Protein AF-A0A9E3TVI1-F1 (afdb_monomer)

pLDDT: mean 82.44, std 18.3, range [37.31, 95.5]

Foldseek 3Di:
DPPPPLVVQLVVVLVVLQVQLQVLLPDPDPVVSLVSLVVSLVVLVVCCVVVSYDPVSSVSSCVSSVSNDDPPPPPPPPPPPDD

Mean predicted aligned error: 8.34 Å

Radius of gyration: 14.4 Å; Cα contacts (8 Å, |Δi|>4): 51; chains: 1; bounding box: 41×19×45 Å

Nearest PDB structures (foldseek):
  2odm-assembly1_A  TM=8.131E-01  e=2.839E-01  Staphylococcus aureus subsp. aureus MW2
  8cwo-assembly1_T  TM=6.196E-01  e=1.870E+00  Cutibacterium acnes
  7y7f-assembly1_T  TM=6.051E-01  e=2.219E+00  Escherichia coli
  7boe-assembly1_T  TM=6.005E-01  e=2.634E+00  Escherichia coli K-12

Sequence (83 aa):
MSSNLASALRQRQFQSLASDAELIRGWQDASQRTAQAELLIREAMYRFAIGRITYAEQTEIFTILNFAMPSDSYISPDSREAH

Structure (mmCIF, N/CA/C/O backbone):
data_AF-A0A9E3TVI1-F1
#
_entry.id   AF-A0A9E3TVI1-F1
#
loop_
_atom_site.group_PDB
_atom_site.id
_atom_site.type_symbol
_atom_site.label_atom_id
_atom_site.label_alt_id
_atom_site.label_comp_id
_atom_site.label_asym_id
_atom_site.label_entity_id
_atom_site.label_seq_id
_atom_site.pdbx_PDB_ins_code
_atom_site.Cartn_x
_atom_site.Cartn_y
_atom_site.Cartn_z
_atom_si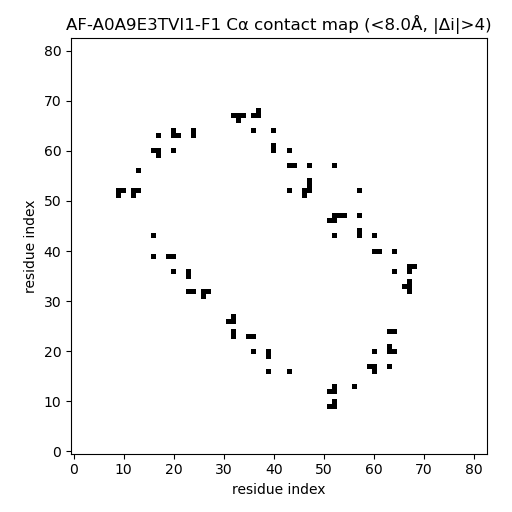te.occupancy
_atom_site.B_iso_or_equiv
_atom_site.auth_seq_id
_atom_site.auth_comp_id
_atom_site.auth_asym_id
_atom_site.auth_atom_id
_atom_site.pdbx_PDB_model_num
ATOM 1 N N . MET A 1 1 ? -24.958 5.721 16.601 1.00 45.47 1 MET A N 1
ATOM 2 C CA . MET A 1 1 ? -2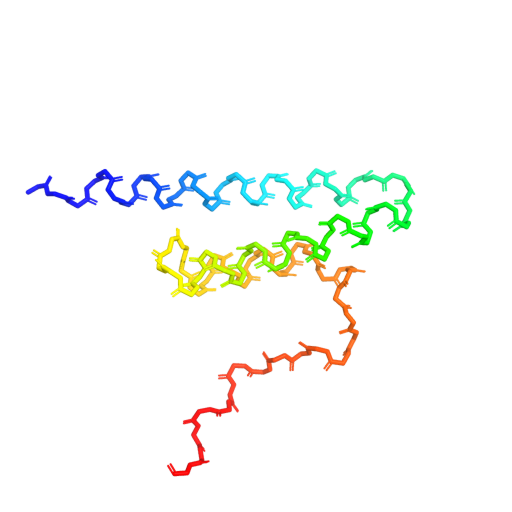4.830 5.194 15.220 1.00 45.47 1 MET A CA 1
ATOM 3 C C . MET A 1 1 ? -23.700 5.891 14.450 1.00 45.47 1 MET A C 1
ATOM 5 O O . MET A 1 1 ? -23.852 6.252 13.293 1.00 45.47 1 MET A O 1
ATOM 9 N N . SER A 1 2 ? -22.535 6.060 15.075 1.00 49.22 2 SER A N 1
ATOM 10 C CA . SER A 1 2 ? -21.377 6.778 14.509 1.00 49.22 2 SER A CA 1
ATOM 11 C C . SER A 1 2 ? -20.355 5.826 13.866 1.00 49.22 2 SER A C 1
ATOM 13 O O . SER A 1 2 ? -19.337 6.256 13.335 1.00 49.22 2 SER A O 1
ATOM 15 N N . SER A 1 3 ? -20.638 4.521 13.905 1.00 57.25 3 SER A N 1
ATOM 16 C CA . SER A 1 3 ? -19.738 3.421 13.546 1.00 57.25 3 SER A CA 1
ATOM 17 C C . SER A 1 3 ? -19.534 3.229 12.037 1.00 57.25 3 SER A C 1
ATOM 19 O O . SER A 1 3 ? -18.718 2.399 11.642 1.00 57.25 3 SER A O 1
ATOM 21 N N . ASN A 1 4 ? -20.269 3.961 11.190 1.00 77.56 4 ASN A N 1
ATOM 22 C C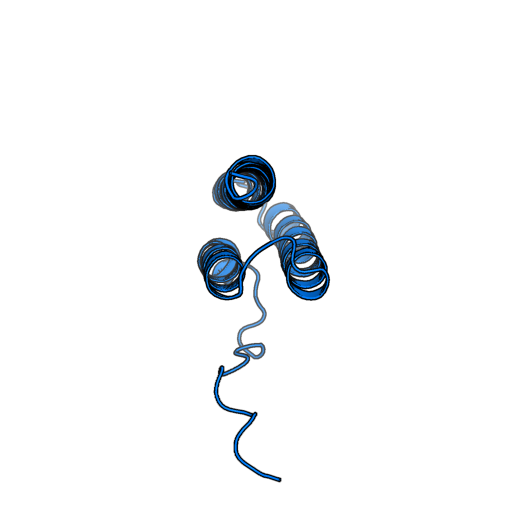A . ASN A 1 4 ? -20.373 3.635 9.766 1.00 77.56 4 ASN A CA 1
ATOM 23 C C . ASN A 1 4 ? -19.439 4.471 8.870 1.00 77.56 4 ASN A C 1
ATOM 25 O O . ASN A 1 4 ? -18.744 3.918 8.027 1.00 77.56 4 ASN A O 1
ATOM 29 N N . LEU A 1 5 ? -19.327 5.790 9.088 1.00 86.06 5 LEU A N 1
ATOM 30 C CA . LEU A 1 5 ? -18.521 6.648 8.205 1.00 86.06 5 LEU A CA 1
ATOM 31 C C . LEU A 1 5 ? -17.012 6.445 8.391 1.00 86.06 5 LEU A C 1
ATOM 33 O O . LEU A 1 5 ? -16.289 6.300 7.411 1.00 86.06 5 LEU A O 1
ATOM 37 N N . ALA A 1 6 ? -16.528 6.415 9.635 1.00 86.00 6 ALA A N 1
ATOM 38 C CA . ALA A 1 6 ? -15.101 6.231 9.906 1.00 86.00 6 ALA A CA 1
ATOM 39 C C . ALA A 1 6 ? -14.600 4.876 9.380 1.00 86.00 6 ALA A C 1
ATOM 41 O O . ALA A 1 6 ? -13.536 4.799 8.769 1.00 86.00 6 ALA A O 1
ATOM 42 N N . SER A 1 7 ? -15.403 3.825 9.559 1.00 86.19 7 SER A N 1
ATOM 43 C CA . SER A 1 7 ? -15.109 2.489 9.041 1.00 86.19 7 SER A CA 1
ATOM 44 C C . SER A 1 7 ? -15.157 2.443 7.514 1.00 86.19 7 SER A C 1
ATOM 46 O O . SER A 1 7 ? -14.241 1.901 6.909 1.00 86.19 7 SER A O 1
ATOM 48 N N . ALA A 1 8 ? -16.153 3.071 6.878 1.00 89.81 8 ALA A N 1
ATOM 49 C CA . ALA A 1 8 ? -16.232 3.150 5.418 1.00 89.81 8 ALA A CA 1
ATOM 50 C C . ALA A 1 8 ? -15.057 3.934 4.807 1.00 89.81 8 ALA A C 1
ATOM 52 O O . ALA A 1 8 ? -14.510 3.536 3.780 1.00 89.81 8 ALA A O 1
ATOM 53 N N . LEU A 1 9 ? -14.628 5.027 5.448 1.00 90.75 9 LEU A N 1
ATOM 54 C CA . LEU A 1 9 ? -13.458 5.794 5.017 1.00 90.75 9 LEU A CA 1
ATOM 55 C C . LEU A 1 9 ? -12.170 4.979 5.146 1.00 90.75 9 LEU A C 1
ATOM 57 O O . LEU A 1 9 ? -11.354 5.018 4.229 1.00 90.75 9 LEU A O 1
ATOM 61 N N . ARG A 1 10 ? -12.005 4.226 6.240 1.00 91.62 10 ARG A N 1
ATOM 62 C CA . ARG A 1 10 ? -10.876 3.301 6.421 1.00 91.62 10 ARG A CA 1
ATOM 63 C C . ARG A 1 10 ? -10.861 2.238 5.325 1.00 91.62 10 ARG A C 1
ATOM 65 O O . ARG A 1 10 ? -9.868 2.112 4.618 1.00 91.62 10 ARG A O 1
ATOM 72 N N . GLN A 1 11 ? -11.997 1.570 5.114 1.00 92.50 11 GLN A N 1
ATOM 73 C CA . GLN A 1 11 ? -12.144 0.532 4.095 1.00 92.50 11 GLN A CA 1
ATOM 74 C C . GLN A 1 11 ? -11.791 1.061 2.703 1.00 92.50 11 GLN A C 1
ATOM 76 O O . GLN A 1 11 ? -11.061 0.418 1.958 1.00 92.50 11 GLN A O 1
ATOM 81 N N . ARG A 1 12 ? -12.264 2.265 2.360 1.00 93.50 12 ARG A N 1
ATOM 82 C CA . ARG A 1 12 ? -11.941 2.915 1.085 1.00 93.50 12 ARG A CA 1
ATOM 83 C C . ARG A 1 12 ? -10.447 3.218 0.954 1.00 93.50 12 ARG A C 1
ATOM 85 O O . ARG A 1 12 ? -9.888 3.080 -0.129 1.00 93.50 12 ARG A O 1
ATOM 92 N N . GLN A 1 13 ? -9.802 3.656 2.034 1.00 91.88 13 GLN A N 1
ATOM 93 C CA . GLN A 1 13 ? -8.368 3.947 2.037 1.00 91.88 13 GLN A CA 1
ATOM 94 C C . GLN A 1 13 ? -7.531 2.687 1.843 1.00 91.88 13 GLN A C 1
ATOM 96 O O . GLN A 1 13 ? -6.581 2.727 1.063 1.00 91.88 13 GLN A O 1
ATOM 101 N N . PHE A 1 14 ? -7.908 1.592 2.501 1.00 93.81 14 PHE A N 1
ATOM 102 C CA . PHE A 1 14 ? -7.308 0.283 2.281 1.00 93.81 14 PHE A CA 1
ATOM 103 C C . PHE A 1 14 ? -7.514 -0.198 0.837 1.00 93.81 14 PHE A C 1
ATOM 105 O O . PHE A 1 14 ? -6.541 -0.504 0.158 1.00 93.81 14 PHE A O 1
ATOM 112 N N . GLN A 1 15 ? -8.750 -0.172 0.327 1.00 95.25 15 GLN A N 1
ATOM 113 C CA . GLN A 1 15 ? -9.064 -0.600 -1.043 1.00 95.25 15 GLN A CA 1
ATOM 114 C C . GLN A 1 15 ? -8.275 0.170 -2.105 1.00 95.25 15 GLN A C 1
ATOM 116 O O . GLN A 1 15 ? -7.848 -0.425 -3.092 1.00 95.25 15 GLN A O 1
ATOM 121 N N . SER A 1 16 ? -8.066 1.475 -1.906 1.00 94.75 16 SER A N 1
ATOM 122 C CA . SER A 1 16 ? -7.232 2.285 -2.799 1.00 94.75 16 SER A CA 1
ATOM 123 C C . SER A 1 16 ? -5.796 1.761 -2.835 1.00 94.75 16 SER A C 1
ATOM 125 O O . SER A 1 16 ? -5.296 1.461 -3.909 1.00 94.75 16 S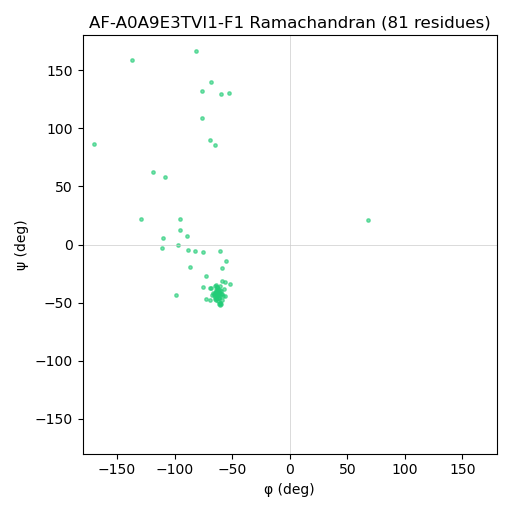ER A O 1
ATOM 127 N N . LEU A 1 17 ? -5.168 1.575 -1.669 1.00 93.75 17 LEU A N 1
ATOM 128 C CA . LEU A 1 17 ? -3.784 1.089 -1.579 1.00 93.75 17 LEU A CA 1
ATOM 129 C C . LEU A 1 17 ? -3.626 -0.320 -2.143 1.00 93.75 17 LEU A C 1
ATOM 131 O O . LEU A 1 17 ? -2.654 -0.595 -2.836 1.00 93.75 17 LEU A O 1
ATOM 135 N N . ALA A 1 18 ? -4.577 -1.208 -1.848 1.00 94.06 18 ALA A N 1
ATOM 136 C CA . ALA A 1 18 ? -4.573 -2.569 -2.367 1.00 94.06 18 ALA A CA 1
ATOM 137 C C . ALA A 1 18 ? -4.695 -2.574 -3.899 1.00 94.06 18 ALA A C 1
ATOM 139 O O . ALA A 1 18 ? -3.970 -3.300 -4.574 1.00 94.06 18 ALA A O 1
ATOM 140 N N . SER A 1 19 ? -5.556 -1.714 -4.454 1.00 95.06 19 SER A N 1
ATOM 141 C CA . SER A 1 19 ? -5.702 -1.564 -5.907 1.00 95.06 19 SER A CA 1
ATOM 142 C C . SER A 1 19 ? -4.423 -1.036 -6.556 1.00 95.06 19 SER A C 1
ATOM 144 O O . SER A 1 19 ? -3.999 -1.566 -7.580 1.00 95.06 19 SER A O 1
ATOM 146 N N . ASP A 1 20 ? -3.782 -0.035 -5.947 1.00 93.88 20 A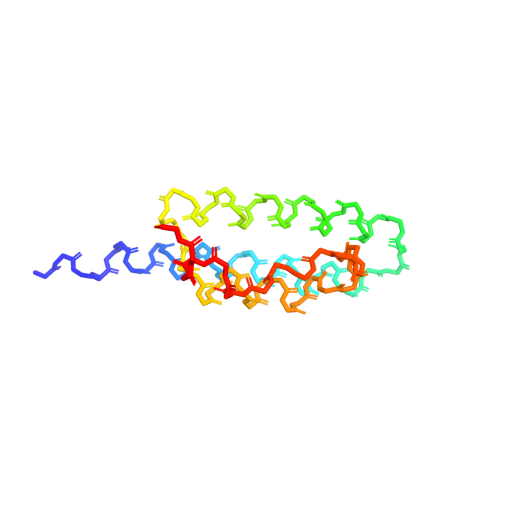SP A N 1
ATOM 147 C CA . ASP A 1 20 ? -2.515 0.513 -6.439 1.00 93.88 20 ASP A CA 1
ATOM 148 C C . ASP A 1 20 ? -1.397 -0.544 -6.386 1.00 93.88 20 ASP A C 1
ATOM 150 O O . ASP A 1 20 ? -0.630 -0.687 -7.340 1.00 93.88 20 ASP A O 1
ATOM 154 N N . ALA A 1 21 ? -1.343 -1.339 -5.312 1.00 93.25 21 ALA A N 1
ATOM 155 C CA . ALA A 1 21 ? -0.381 -2.426 -5.144 1.00 93.25 21 ALA A CA 1
ATOM 156 C C . ALA A 1 21 ? -0.550 -3.538 -6.195 1.00 93.25 21 ALA A C 1
ATOM 158 O O . ALA A 1 21 ? 0.436 -3.990 -6.783 1.00 93.25 21 ALA A O 1
ATOM 159 N N . GLU A 1 22 ? -1.788 -3.954 -6.478 1.00 92.81 22 GLU A N 1
ATOM 160 C CA . GLU A 1 22 ? -2.075 -4.947 -7.523 1.00 92.81 22 GLU A CA 1
ATOM 161 C C . GLU A 1 22 ? -1.792 -4.402 -8.928 1.00 92.81 22 GLU A C 1
ATOM 163 O O . GLU A 1 22 ? -1.266 -5.116 -9.784 1.00 92.81 22 GLU A O 1
ATOM 168 N N . LEU A 1 23 ? -2.077 -3.120 -9.173 1.00 94.00 23 LEU A N 1
ATOM 169 C CA . LEU A 1 23 ? -1.815 -2.488 -10.462 1.00 94.00 23 LEU A CA 1
ATOM 170 C C . LEU A 1 23 ? -0.322 -2.508 -10.801 1.00 94.00 23 LEU A C 1
ATOM 172 O O . LEU A 1 23 ? 0.055 -2.875 -11.918 1.00 94.00 23 LEU A O 1
ATOM 176 N N . ILE A 1 24 ? 0.538 -2.155 -9.844 1.00 92.62 24 ILE A N 1
ATOM 177 C CA . ILE A 1 24 ? 1.980 -2.095 -10.099 1.00 92.62 24 ILE A CA 1
ATOM 178 C C . ILE A 1 24 ? 2.602 -3.485 -10.235 1.00 92.62 24 ILE A C 1
ATOM 180 O O . ILE A 1 24 ? 3.573 -3.653 -10.972 1.00 92.62 24 ILE A O 1
ATOM 184 N N . ARG A 1 25 ? 2.019 -4.512 -9.602 1.00 86.31 25 ARG A N 1
ATOM 185 C CA . ARG A 1 25 ? 2.461 -5.909 -9.734 1.00 86.31 25 ARG A CA 1
ATOM 186 C C . ARG A 1 25 ? 2.471 -6.373 -11.194 1.00 86.31 25 ARG A C 1
ATOM 188 O O . ARG A 1 25 ? 3.330 -7.168 -11.572 1.00 86.31 25 ARG A O 1
ATOM 195 N N . GLY A 1 26 ? 1.554 -5.853 -12.012 1.00 87.69 26 GLY A N 1
ATOM 196 C CA . GLY A 1 26 ? 1.448 -6.157 -13.441 1.00 87.69 26 GLY A CA 1
ATOM 197 C C . GLY A 1 26 ? 2.383 -5.361 -14.360 1.00 87.69 26 GLY A C 1
ATOM 198 O O . GLY A 1 26 ? 2.414 -5.629 -15.561 1.00 87.69 26 GLY A O 1
ATOM 199 N N . TRP A 1 27 ? 3.135 -4.379 -13.853 1.00 91.06 27 TRP A N 1
ATOM 200 C CA . TRP A 1 27 ? 4.008 -3.547 -14.690 1.00 91.06 27 TRP A CA 1
ATOM 201 C C . TRP A 1 27 ? 5.177 -4.351 -15.258 1.00 91.06 27 TRP A C 1
ATOM 203 O O . TRP A 1 27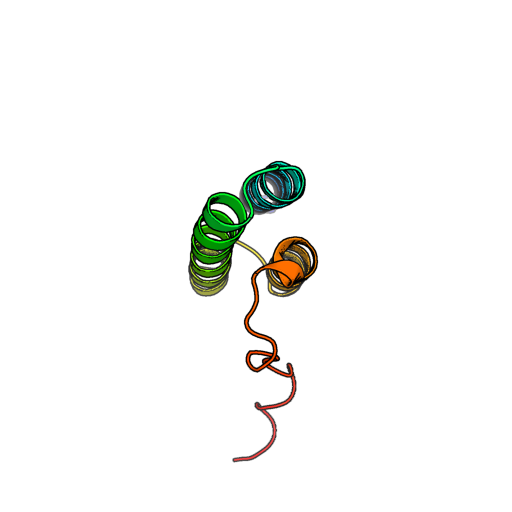 ? 5.769 -5.167 -14.556 1.00 91.06 27 TRP A O 1
ATOM 213 N N . GLN A 1 28 ? 5.539 -4.110 -16.522 1.00 89.88 28 GLN A N 1
ATOM 214 C CA . GLN A 1 28 ? 6.631 -4.830 -17.192 1.00 89.88 28 GLN A CA 1
ATOM 215 C C . GLN A 1 28 ? 8.019 -4.361 -16.738 1.00 89.88 28 GLN A C 1
ATOM 217 O O . GLN A 1 28 ? 8.934 -5.174 -16.609 1.00 89.88 28 GLN A O 1
ATOM 222 N N . ASP A 1 29 ? 8.174 -3.063 -16.472 1.00 92.88 29 ASP A N 1
ATOM 223 C CA . ASP A 1 29 ? 9.436 -2.479 -16.025 1.00 92.88 29 ASP A CA 1
ATOM 224 C C . ASP A 1 29 ? 9.674 -2.800 -14.543 1.00 92.88 29 ASP A C 1
ATOM 226 O O . ASP A 1 29 ? 8.998 -2.280 -13.653 1.00 92.88 29 ASP A O 1
ATOM 230 N N . ALA A 1 30 ? 10.649 -3.673 -14.285 1.00 87.62 30 ALA A N 1
ATOM 231 C CA . ALA A 1 30 ? 10.998 -4.104 -12.938 1.00 87.62 30 ALA A CA 1
ATOM 232 C C . ALA A 1 30 ? 11.532 -2.960 -12.063 1.00 87.62 30 ALA A C 1
ATOM 234 O O . ALA A 1 30 ? 11.238 -2.934 -10.872 1.00 87.62 30 ALA A O 1
ATOM 235 N N . SER A 1 31 ? 12.276 -2.010 -12.636 1.00 88.88 31 SER A N 1
ATOM 236 C CA . SER A 1 31 ? 12.847 -0.885 -11.890 1.00 88.88 31 SER A CA 1
ATOM 237 C C . SER A 1 31 ? 11.746 0.069 -11.432 1.00 88.88 31 SER A C 1
ATOM 239 O O . SER A 1 31 ? 11.648 0.395 -10.248 1.00 88.88 31 SER A O 1
ATOM 241 N N . GLN A 1 32 ? 10.848 0.438 -12.352 1.00 91.56 32 GLN A N 1
ATOM 242 C CA . GLN A 1 32 ? 9.695 1.284 -12.030 1.00 91.56 32 GLN A CA 1
ATOM 243 C C . GLN A 1 32 ? 8.757 0.603 -11.033 1.00 91.56 32 GLN A C 1
ATOM 245 O O . GLN A 1 32 ? 8.291 1.237 -10.088 1.00 91.56 32 GLN A O 1
ATOM 250 N N . ARG A 1 33 ? 8.515 -0.701 -11.211 1.00 92.44 33 ARG A N 1
ATOM 251 C CA . ARG A 1 33 ? 7.677 -1.494 -10.310 1.00 92.44 33 ARG A CA 1
ATOM 252 C C . ARG A 1 33 ? 8.239 -1.529 -8.887 1.00 92.44 33 ARG A C 1
ATOM 254 O O . ARG A 1 33 ? 7.482 -1.314 -7.945 1.00 92.44 33 ARG A O 1
ATOM 261 N N . THR A 1 34 ? 9.540 -1.763 -8.719 1.00 90.31 34 THR A N 1
ATOM 262 C CA . THR A 1 34 ? 10.181 -1.771 -7.394 1.00 90.31 34 THR A CA 1
ATOM 263 C C . THR A 1 34 ? 10.145 -0.390 -6.746 1.00 90.31 34 THR A C 1
ATOM 265 O O . THR A 1 34 ? 9.707 -0.272 -5.605 1.00 90.31 34 THR A O 1
ATOM 268 N N . ALA A 1 35 ? 10.507 0.668 -7.480 1.00 91.62 35 ALA A N 1
ATOM 269 C CA . ALA A 1 35 ? 10.469 2.033 -6.954 1.00 91.62 35 ALA A CA 1
ATOM 270 C C . ALA A 1 35 ? 9.056 2.436 -6.495 1.00 91.62 35 ALA A C 1
ATOM 272 O O . ALA A 1 35 ? 8.881 3.016 -5.423 1.00 91.62 35 ALA A O 1
ATOM 273 N N . GLN A 1 36 ? 8.029 2.085 -7.274 1.00 95.25 36 GLN A N 1
ATOM 274 C CA . GLN A 1 36 ? 6.645 2.382 -6.918 1.00 95.25 36 GLN A CA 1
ATOM 275 C C . GLN A 1 36 ? 6.160 1.553 -5.722 1.00 95.25 36 GLN A C 1
ATOM 277 O O . GLN A 1 36 ? 5.440 2.062 -4.863 1.00 95.25 36 GLN A O 1
ATOM 282 N N . ALA A 1 37 ? 6.577 0.292 -5.628 1.00 93.69 37 ALA A N 1
ATOM 283 C CA . ALA A 1 37 ? 6.251 -0.553 -4.488 1.00 93.69 37 ALA A CA 1
ATOM 284 C C . ALA A 1 37 ? 6.871 -0.032 -3.184 1.00 93.69 37 ALA A C 1
ATOM 286 O O . ALA A 1 37 ? 6.192 -0.014 -2.161 1.00 93.69 37 ALA A O 1
ATOM 287 N N . GLU A 1 38 ? 8.109 0.471 -3.210 1.00 92.06 38 GLU A N 1
ATOM 288 C CA . GLU A 1 38 ? 8.726 1.115 -2.043 1.00 92.06 38 GLU A CA 1
ATOM 289 C C . GLU A 1 38 ? 7.923 2.330 -1.556 1.00 92.06 38 GLU A C 1
ATOM 291 O O . GLU A 1 38 ? 7.763 2.529 -0.347 1.00 92.06 38 GLU A O 1
ATOM 296 N N . LEU A 1 39 ? 7.388 3.136 -2.480 1.00 94.38 39 LEU A N 1
ATOM 297 C CA . LEU A 1 39 ? 6.523 4.268 -2.139 1.00 94.38 39 LEU A CA 1
ATOM 298 C C . LEU A 1 39 ? 5.228 3.798 -1.465 1.00 94.38 39 LEU A C 1
ATOM 300 O O . LEU A 1 39 ? 4.866 4.329 -0.413 1.00 94.38 39 LEU A O 1
ATOM 304 N N . LEU A 1 40 ? 4.575 2.770 -2.014 1.00 94.75 40 LEU A N 1
ATOM 305 C CA . LEU A 1 40 ? 3.351 2.202 -1.440 1.00 94.75 40 LEU A CA 1
ATOM 306 C C . LEU A 1 40 ? 3.590 1.552 -0.070 1.00 94.75 40 LEU A C 1
ATOM 308 O O . LEU A 1 40 ? 2.751 1.682 0.822 1.00 94.75 40 LEU A O 1
ATOM 312 N N . ILE A 1 41 ? 4.746 0.914 0.143 1.00 92.62 41 ILE A N 1
ATOM 313 C CA . ILE A 1 41 ? 5.145 0.378 1.453 1.00 92.62 41 ILE A CA 1
ATOM 314 C C . ILE A 1 41 ? 5.234 1.510 2.482 1.00 92.62 41 ILE A C 1
ATOM 316 O O . ILE A 1 41 ? 4.624 1.423 3.551 1.00 92.62 41 ILE A O 1
ATOM 320 N N . ARG A 1 42 ? 5.945 2.601 2.160 1.00 93.75 42 ARG A N 1
ATOM 321 C CA . ARG A 1 42 ? 6.063 3.769 3.054 1.00 93.75 42 ARG A CA 1
ATOM 322 C C . ARG A 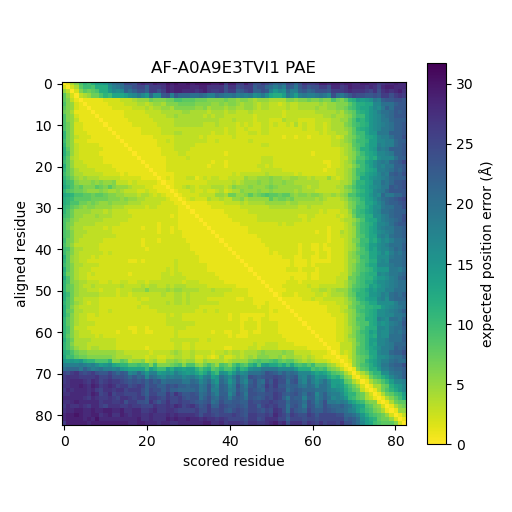1 42 ? 4.703 4.395 3.343 1.00 93.75 42 ARG A C 1
ATOM 324 O O . ARG A 1 42 ? 4.431 4.784 4.478 1.00 93.75 42 ARG A O 1
ATOM 331 N N . GLU A 1 43 ? 3.838 4.466 2.339 1.00 95.50 43 GLU A N 1
ATOM 332 C CA . GLU A 1 43 ? 2.488 4.989 2.498 1.00 95.50 43 GLU A CA 1
ATOM 333 C C . GLU A 1 43 ? 1.622 4.104 3.407 1.00 95.50 43 GLU A C 1
ATOM 335 O O . GLU A 1 43 ? 0.948 4.623 4.302 1.00 95.50 43 GLU A O 1
AT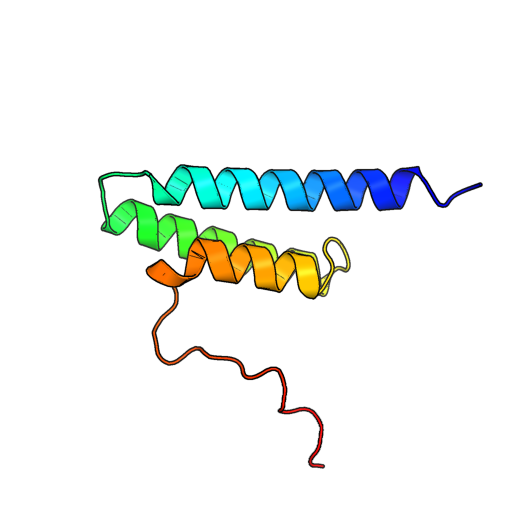OM 340 N N . ALA A 1 44 ? 1.674 2.780 3.244 1.00 93.81 44 ALA A N 1
ATOM 341 C CA . ALA A 1 44 ? 0.981 1.837 4.118 1.00 93.81 44 ALA A CA 1
ATOM 342 C C . ALA A 1 44 ? 1.477 1.948 5.570 1.00 93.81 44 ALA A C 1
ATOM 344 O O . ALA A 1 44 ? 0.665 2.014 6.492 1.00 93.81 44 ALA A O 1
ATOM 345 N N . MET A 1 45 ? 2.795 2.066 5.783 1.00 93.44 45 MET A N 1
ATOM 346 C CA . MET A 1 45 ? 3.374 2.320 7.111 1.00 93.44 45 MET A CA 1
ATOM 347 C C . MET A 1 45 ? 2.862 3.622 7.728 1.00 93.44 45 MET A C 1
ATOM 349 O O . MET A 1 45 ? 2.439 3.631 8.885 1.00 93.44 45 MET A O 1
ATOM 353 N N . TYR A 1 46 ? 2.870 4.715 6.961 1.00 95.25 46 TYR A N 1
ATOM 354 C CA . TYR A 1 46 ? 2.382 6.007 7.431 1.00 95.25 46 TYR A CA 1
ATOM 355 C C . TYR A 1 46 ? 0.904 5.932 7.818 1.00 95.25 46 TYR A C 1
ATOM 357 O O . TYR A 1 46 ? 0.534 6.311 8.928 1.00 95.25 46 TYR A O 1
ATOM 365 N N . ARG A 1 47 ? 0.056 5.390 6.936 1.00 93.94 47 ARG A N 1
ATOM 366 C CA . ARG A 1 47 ? -1.388 5.267 7.170 1.00 93.94 47 ARG A CA 1
ATOM 367 C C . ARG A 1 47 ? -1.700 4.353 8.355 1.00 93.94 47 ARG A C 1
ATOM 369 O O . ARG A 1 47 ? -2.609 4.663 9.124 1.00 93.94 47 ARG A O 1
ATOM 376 N N . PHE A 1 48 ? -0.938 3.282 8.557 1.00 93.12 48 PHE A N 1
ATOM 377 C CA . PHE A 1 48 ? -1.051 2.458 9.758 1.00 93.12 48 PHE A CA 1
ATOM 378 C C . PHE A 1 48 ? -0.717 3.264 11.023 1.00 93.12 48 PHE A C 1
ATOM 380 O O . PHE A 1 48 ? -1.514 3.292 11.961 1.00 93.12 48 PHE A O 1
ATOM 387 N N . ALA A 1 49 ? 0.401 3.998 11.023 1.00 93.75 49 ALA A N 1
ATOM 388 C CA . ALA A 1 49 ? 0.843 4.791 12.172 1.00 93.75 49 ALA A CA 1
ATOM 389 C C . ALA A 1 49 ? -0.182 5.855 12.611 1.00 93.75 49 ALA A C 1
ATOM 391 O O . ALA A 1 49 ? -0.298 6.145 13.799 1.00 93.75 49 ALA A O 1
ATOM 392 N N . ILE A 1 50 ? -0.958 6.407 11.671 1.00 93.75 50 ILE A N 1
ATOM 393 C CA . ILE A 1 50 ? -2.025 7.381 11.959 1.00 93.75 50 ILE A CA 1
ATOM 394 C C . ILE A 1 50 ? -3.427 6.753 12.101 1.00 93.75 50 ILE A C 1
ATOM 396 O O . ILE A 1 50 ? -4.428 7.471 12.079 1.00 93.75 50 ILE A O 1
ATOM 400 N N . GLY A 1 51 ? -3.529 5.423 12.219 1.00 90.81 51 GLY A N 1
ATOM 401 C CA . GLY A 1 51 ? -4.792 4.702 12.444 1.00 90.81 51 GLY A CA 1
ATOM 402 C C . GLY A 1 51 ? -5.770 4.734 11.262 1.00 90.81 51 GLY A C 1
ATOM 403 O O . GLY A 1 51 ? -6.980 4.563 11.434 1.00 90.81 51 GLY A O 1
ATOM 404 N N . ARG A 1 52 ? -5.258 4.997 10.056 1.00 91.62 52 ARG A N 1
ATOM 405 C CA . ARG A 1 52 ? -6.023 5.083 8.803 1.00 91.62 52 ARG A CA 1
ATOM 406 C C . ARG A 1 52 ? -6.217 3.745 8.107 1.00 91.62 52 ARG A C 1
ATOM 408 O O . ARG A 1 52 ? -7.136 3.626 7.305 1.00 91.62 52 ARG A O 1
ATOM 415 N N . ILE A 1 53 ? -5.392 2.765 8.448 1.00 93.56 53 ILE A N 1
ATOM 416 C CA . ILE A 1 53 ? -5.576 1.347 8.145 1.00 93.56 53 ILE A CA 1
ATOM 417 C C . ILE A 1 53 ? -5.223 0.535 9.396 1.00 93.56 53 ILE A C 1
ATOM 419 O O . ILE A 1 53 ? -4.536 1.021 10.297 1.00 93.56 53 ILE A O 1
ATOM 423 N N . THR A 1 54 ? -5.730 -0.683 9.473 1.00 94.25 54 THR A N 1
ATOM 424 C CA . THR A 1 54 ? -5.434 -1.660 10.519 1.00 94.25 54 THR A CA 1
ATOM 425 C C . THR A 1 54 ? -4.120 -2.384 10.239 1.00 94.25 54 THR A C 1
ATOM 427 O O . THR A 1 54 ? -3.586 -2.340 9.132 1.00 94.25 54 THR A O 1
ATOM 430 N N . TYR A 1 55 ? -3.612 -3.090 11.249 1.00 92.81 55 TYR A N 1
ATOM 431 C CA . TYR A 1 55 ? -2.437 -3.944 11.091 1.00 92.81 55 TYR A CA 1
ATOM 432 C C . TYR A 1 55 ? -2.660 -5.040 10.034 1.00 92.81 55 TYR A C 1
ATOM 434 O O . TYR A 1 55 ? -1.809 -5.244 9.180 1.00 92.81 55 TYR A O 1
ATOM 442 N N . ALA A 1 56 ? -3.836 -5.680 10.027 1.00 93.62 56 ALA A N 1
ATOM 443 C CA . ALA A 1 56 ? -4.171 -6.708 9.040 1.00 93.62 56 ALA A CA 1
ATOM 444 C C . ALA A 1 56 ? -4.171 -6.158 7.600 1.00 93.62 56 ALA A C 1
ATOM 446 O O . ALA A 1 56 ? -3.567 -6.756 6.716 1.00 93.62 56 ALA A O 1
ATOM 447 N N . GLU A 1 57 ? -4.776 -4.984 7.386 1.00 94.50 57 GLU A N 1
ATOM 448 C CA . GLU A 1 57 ? -4.785 -4.293 6.085 1.00 94.50 57 GLU A CA 1
ATOM 449 C C . GLU A 1 57 ? -3.362 -3.917 5.628 1.00 94.50 57 GLU A C 1
ATOM 451 O O . GLU A 1 57 ? -3.029 -4.036 4.451 1.00 94.50 57 GLU A O 1
ATOM 456 N N . GLN A 1 58 ? -2.495 -3.497 6.555 1.00 94.31 58 GLN A N 1
ATOM 457 C CA . GLN A 1 58 ? -1.085 -3.230 6.262 1.00 94.31 58 GLN A CA 1
ATOM 458 C C . GLN A 1 58 ? -0.343 -4.504 5.828 1.00 94.31 58 GLN A C 1
ATOM 460 O O . GLN A 1 58 ? 0.365 -4.491 4.821 1.00 94.31 58 GLN A O 1
ATOM 465 N N . THR A 1 59 ? -0.505 -5.603 6.568 1.00 93.06 59 THR A N 1
ATOM 466 C CA . THR A 1 59 ? 0.113 -6.896 6.243 1.00 93.06 59 THR A CA 1
ATOM 467 C C . THR A 1 59 ? -0.350 -7.420 4.885 1.00 93.06 59 THR A C 1
ATOM 469 O O . THR A 1 59 ? 0.445 -7.996 4.141 1.00 93.06 59 THR A O 1
ATOM 472 N N . GLU A 1 60 ? -1.611 -7.194 4.524 1.00 93.38 60 GLU A N 1
ATOM 473 C CA . GLU A 1 60 ? -2.145 -7.571 3.216 1.00 93.38 60 GLU A CA 1
ATOM 474 C C . GLU A 1 60 ? -1.474 -6.781 2.083 1.00 93.38 60 GLU A C 1
ATOM 476 O O . GLU A 1 60 ? -0.989 -7.382 1.124 1.00 93.38 60 GLU A O 1
ATOM 481 N N . ILE A 1 61 ? -1.319 -5.460 2.236 1.00 93.19 61 ILE A N 1
ATOM 482 C CA . ILE A 1 61 ? -0.572 -4.627 1.277 1.00 93.19 61 ILE A CA 1
ATOM 483 C C . ILE A 1 61 ? 0.870 -5.132 1.129 1.00 93.19 61 ILE A C 1
ATOM 485 O O . ILE A 1 61 ? 1.370 -5.276 0.015 1.00 93.19 61 ILE A O 1
ATOM 489 N N . PHE A 1 62 ? 1.538 -5.455 2.237 1.00 92.56 62 PHE A N 1
ATOM 490 C CA . PHE A 1 62 ? 2.893 -6.012 2.197 1.00 92.56 62 PHE A CA 1
ATOM 491 C C . PHE A 1 62 ? 2.942 -7.373 1.504 1.00 92.56 62 PHE A C 1
ATOM 493 O O . PHE A 1 62 ? 3.870 -7.642 0.749 1.00 92.56 62 PHE A O 1
ATOM 500 N N . THR A 1 63 ? 1.925 -8.212 1.680 1.00 91.25 63 THR A N 1
ATOM 501 C CA . THR A 1 63 ? 1.838 -9.500 0.982 1.00 91.25 63 THR A CA 1
ATOM 502 C C . THR A 1 63 ? 1.781 -9.303 -0.536 1.00 91.25 63 THR A C 1
ATOM 504 O O . THR A 1 63 ? 2.486 -10.002 -1.267 1.00 91.25 63 THR A O 1
ATOM 507 N N . ILE A 1 64 ? 1.019 -8.314 -1.018 1.00 91.38 64 ILE A N 1
ATOM 508 C CA . ILE A 1 64 ? 0.953 -7.962 -2.447 1.00 91.38 64 ILE A CA 1
ATOM 509 C C . ILE A 1 64 ? 2.313 -7.436 -2.939 1.00 91.38 64 ILE A C 1
ATOM 511 O O . ILE A 1 64 ? 2.777 -7.817 -4.015 1.00 91.38 64 ILE A O 1
ATOM 515 N N . LEU A 1 65 ? 2.974 -6.600 -2.133 1.00 91.44 65 LEU A N 1
ATOM 516 C CA . LEU A 1 65 ? 4.220 -5.899 -2.469 1.00 91.44 65 LEU A CA 1
ATOM 517 C C . LEU A 1 65 ? 5.508 -6.662 -2.123 1.00 91.44 65 LEU A C 1
ATOM 519 O O . LEU A 1 65 ? 6.600 -6.117 -2.277 1.00 91.44 65 LEU A O 1
ATOM 523 N N . ASN A 1 66 ? 5.413 -7.925 -1.697 1.00 89.31 66 ASN A N 1
ATOM 524 C CA . ASN A 1 66 ? 6.555 -8.756 -1.296 1.00 89.31 66 ASN A CA 1
ATOM 525 C C . ASN A 1 66 ? 7.677 -8.792 -2.349 1.00 89.31 66 ASN A C 1
ATOM 527 O O . ASN A 1 66 ? 8.851 -8.774 -2.006 1.00 89.31 66 ASN A O 1
ATOM 531 N N . PHE A 1 67 ? 7.333 -8.736 -3.639 1.00 82.44 67 PHE A N 1
ATOM 532 C CA . PHE A 1 67 ? 8.317 -8.716 -4.729 1.00 82.44 67 PHE A CA 1
ATOM 533 C C . PHE A 1 67 ? 9.312 -7.541 -4.670 1.00 82.44 67 PHE A C 1
ATOM 535 O O . PHE A 1 67 ? 10.351 -7.605 -5.323 1.00 82.44 67 PHE A O 1
ATOM 542 N N . ALA A 1 68 ? 8.982 -6.465 -3.954 1.00 80.19 68 ALA A N 1
ATOM 543 C CA . ALA A 1 68 ? 9.823 -5.284 -3.792 1.00 80.19 68 ALA A CA 1
ATOM 544 C C . ALA A 1 68 ? 10.372 -5.126 -2.371 1.00 80.19 68 ALA A C 1
ATOM 546 O O . ALA A 1 68 ? 11.126 -4.189 -2.113 1.00 80.19 68 ALA A O 1
ATOM 547 N N . MET A 1 69 ? 10.003 -6.009 -1.439 1.00 71.56 69 MET A N 1
ATOM 548 C CA . MET A 1 69 ? 10.597 -5.986 -0.110 1.00 71.56 69 MET A CA 1
ATOM 549 C C . MET A 1 69 ? 12.010 -6.579 -0.175 1.00 71.56 69 MET A C 1
ATOM 551 O O . MET A 1 69 ? 12.196 -7.657 -0.744 1.00 71.56 69 MET A O 1
ATOM 555 N N . PRO A 1 70 ? 13.020 -5.915 0.415 1.00 59.66 70 PRO A N 1
ATOM 556 C CA . PRO A 1 70 ? 14.324 -6.531 0.601 1.00 59.66 70 PRO A CA 1
ATOM 557 C C . PRO A 1 70 ? 14.140 -7.778 1.466 1.00 59.66 70 PRO A C 1
ATOM 559 O O . PRO A 1 70 ? 13.537 -7.683 2.538 1.00 59.66 70 PRO A O 1
ATOM 562 N N . SER A 1 71 ? 14.676 -8.920 1.033 1.00 56.94 71 SER A N 1
ATOM 563 C CA . SER A 1 71 ? 14.536 -10.222 1.703 1.00 56.94 71 SER A CA 1
ATOM 564 C C . SER A 1 71 ? 14.973 -10.241 3.180 1.00 56.94 71 SER A C 1
ATOM 566 O O . SER A 1 71 ? 14.615 -11.169 3.896 1.00 56.94 71 SER A O 1
ATOM 568 N N . ASP A 1 72 ? 15.687 -9.214 3.654 1.00 49.19 72 ASP A N 1
ATOM 569 C CA . ASP A 1 72 ? 16.098 -9.030 5.056 1.00 49.19 72 ASP A CA 1
ATOM 570 C C . ASP A 1 72 ? 15.080 -8.276 5.935 1.00 49.19 72 ASP A C 1
ATOM 572 O O . ASP A 1 72 ? 15.267 -8.154 7.143 1.00 49.19 72 ASP A O 1
ATOM 576 N N . SER A 1 73 ? 13.984 -7.766 5.368 1.00 49.53 73 SER A N 1
ATOM 577 C CA . SER A 1 73 ? 13.031 -6.889 6.077 1.00 49.53 73 SER A CA 1
ATOM 578 C C . SER A 1 73 ? 11.840 -7.638 6.674 1.00 49.53 73 SER A C 1
ATOM 580 O O . SER A 1 73 ? 10.787 -7.036 6.890 1.00 49.53 73 SER A O 1
ATOM 582 N N . TYR A 1 74 ? 11.970 -8.946 6.918 1.00 47.38 74 TYR A N 1
ATOM 583 C CA . TYR A 1 74 ? 10.957 -9.726 7.626 1.00 47.38 74 TYR A CA 1
ATOM 584 C C . TYR A 1 74 ? 10.870 -9.198 9.067 1.00 47.38 74 TYR A C 1
ATOM 586 O O . TYR A 1 74 ? 11.532 -9.687 9.979 1.00 47.38 74 TYR A O 1
ATOM 594 N N . ILE A 1 75 ? 10.073 -8.149 9.277 1.00 48.84 75 ILE A N 1
ATOM 595 C CA . ILE A 1 75 ? 9.661 -7.718 10.608 1.00 48.84 75 ILE A CA 1
ATOM 596 C C . ILE A 1 75 ? 8.726 -8.818 11.093 1.00 48.84 75 ILE A C 1
ATOM 598 O O . ILE A 1 75 ? 7.524 -8.808 10.820 1.00 48.84 75 ILE A O 1
ATOM 602 N N . SER A 1 76 ? 9.312 -9.811 11.758 1.00 41.41 76 SER A N 1
ATOM 603 C CA . SER A 1 76 ? 8.556 -10.783 12.527 1.00 41.41 76 SER A CA 1
ATOM 604 C C . SER A 1 76 ? 7.641 -10.001 13.484 1.00 41.41 76 SER A C 1
ATOM 606 O O . SER A 1 76 ? 8.128 -9.095 14.167 1.00 41.41 76 SER A O 1
ATOM 608 N N . PRO A 1 77 ? 6.332 -10.302 13.562 1.00 47.00 77 PRO A N 1
ATOM 609 C CA . PRO A 1 77 ? 5.412 -9.660 14.508 1.00 47.00 77 PRO A CA 1
ATOM 610 C C . PRO A 1 77 ? 5.792 -9.866 15.987 1.00 47.00 77 PRO A C 1
ATOM 612 O O . PRO A 1 77 ? 5.156 -9.297 16.871 1.00 47.00 77 PRO A O 1
ATOM 615 N N . ASP A 1 78 ? 6.816 -10.674 16.254 1.00 43.34 78 ASP A N 1
ATOM 616 C CA . ASP A 1 78 ? 7.168 -11.226 17.555 1.00 43.34 78 ASP A CA 1
ATOM 617 C C . ASP A 1 78 ? 8.436 -10.581 18.143 1.00 43.34 78 ASP A C 1
ATOM 619 O O . ASP A 1 78 ? 9.465 -11.213 18.361 1.00 43.34 78 ASP A O 1
ATOM 623 N N . SER A 1 79 ? 8.425 -9.258 18.314 1.00 45.62 79 SER A N 1
ATOM 624 C CA . SER A 1 79 ? 9.531 -8.529 18.971 1.00 45.62 79 SER A CA 1
ATOM 625 C C . SER A 1 79 ? 9.050 -7.593 20.078 1.00 45.62 79 SER A C 1
ATOM 627 O O . SER A 1 79 ? 9.730 -6.634 20.435 1.00 45.62 79 SER A O 1
ATOM 629 N N . ARG A 1 80 ? 7.856 -7.854 20.623 1.00 47.88 80 ARG A N 1
ATOM 630 C CA . ARG A 1 80 ? 7.278 -7.097 21.745 1.00 47.88 80 ARG A CA 1
ATOM 631 C C . ARG A 1 80 ? 7.202 -7.869 23.066 1.00 47.88 80 ARG A C 1
ATOM 633 O O . ARG A 1 80 ? 6.715 -7.302 24.036 1.00 47.88 80 ARG A O 1
ATOM 640 N N . GLU A 1 81 ? 7.745 -9.083 23.145 1.00 41.12 81 GLU A N 1
ATOM 641 C CA . GLU A 1 81 ? 7.823 -9.861 24.392 1.00 41.12 81 GLU A CA 1
ATOM 642 C C . GLU A 1 81 ? 9.273 -10.160 24.801 1.00 4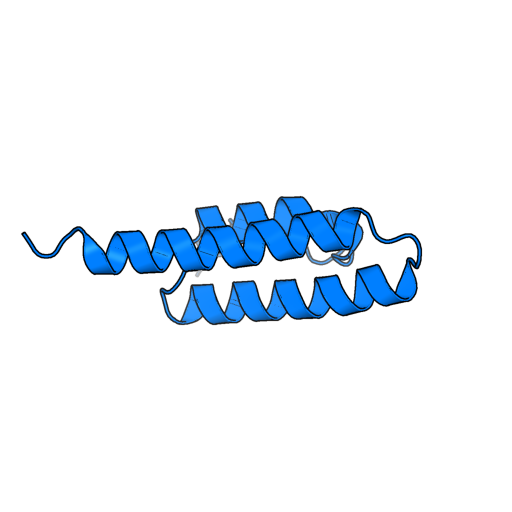1.12 81 GLU A C 1
ATOM 644 O O . GLU A 1 81 ? 9.694 -11.306 24.860 1.00 41.12 81 GLU A O 1
ATOM 649 N N . ALA A 1 82 ? 10.064 -9.122 25.073 1.00 41.31 82 ALA A N 1
ATOM 650 C CA . ALA A 1 82 ? 11.247 -9.217 25.933 1.00 41.31 82 ALA A CA 1
ATOM 651 C C . ALA A 1 82 ? 11.761 -7.805 26.224 1.00 41.31 82 ALA A C 1
ATOM 653 O O . ALA A 1 82 ? 12.583 -7.305 25.465 1.00 41.31 82 ALA A O 1
ATOM 654 N N . HIS A 1 83 ? 11.237 -7.146 27.261 1.00 37.31 83 HIS A N 1
ATOM 655 C CA . HIS A 1 83 ? 11.987 -6.265 28.170 1.00 37.31 83 HIS A CA 1
ATOM 656 C C . HIS A 1 83 ? 11.085 -5.715 29.274 1.00 37.31 83 HIS A C 1
ATOM 658 O O . HIS A 1 83 ? 9.981 -5.221 28.953 1.00 37.31 83 HIS A O 1
#

Solvent-accessible surface area (backbone atoms only — not comparable to full-atom values): 4944 Å² total; per-residue (Å²): 138,76,74,55,62,66,50,52,53,28,52,51,51,44,52,50,52,45,50,53,43,56,56,41,69,70,48,85,53,63,68,62,30,34,58,51,38,50,51,52,50,53,48,40,54,51,35,37,76,72,68,44,35,51,72,69,57,41,53,50,46,46,63,66,38,46,92,48,52,63,92,85,67,75,76,65,92,81,77,82,88,82,132

Secondary structure (DSSP, 8-state):
--TTHHHHHHHHHHHHHHHHHHHHHT-S-HHHHHHHHHHHHHHHHHHHHTTSS-HHHHHHHHHHHGGGS-TT----S--SS--